Protein AF-A0A7S2GUA8-F1 (afdb_monomer_lite)

Secondary structure (DSSP, 8-state):
------PPP-----------S------------------------PPPHHHHHHHHHHHHHHHHHHTT-EEEEEEETT--EE-TT-GGGGGS-GGGEEEEEE--HHHHHHHHHHHHHHHHT--TT-

Sequence (126 aa):
QARDLQAPSGKGAGKGVKVGGKRVLFAKRKAEKEDANSTPLKIRKAQSLNKVQQQQAAACELTLRAREWRVLGARVQGGPMLPLGSPELGNVRPEQATVVLVYVDEEVRERKRLRIVESWGLDDTW

Radius of gyration: 38.64 Å; chains: 1; bounding box: 56×57×118 Å

Organism: NCBI:txid327968

Structure (mmCIF, N/CA/C/O backbone):
data_AF-A0A7S2GUA8-F1
#
_entry.id   AF-A0A7S2GUA8-F1
#
loop_
_atom_site.group_PDB
_atom_site.id
_atom_site.type_symbol
_atom_site.label_atom_id
_atom_site.label_alt_id
_atom_site.label_comp_id
_atom_site.label_asym_id
_atom_site.label_entity_id
_atom_site.label_seq_id
_atom_site.pdbx_PDB_ins_code
_atom_site.Cartn_x
_atom_site.Cartn_y
_atom_site.Cartn_z
_atom_site.occupancy
_atom_site.B_iso_or_equiv
_atom_site.auth_seq_id
_atom_site.auth_comp_id
_atom_site.auth_asym_id
_atom_site.auth_atom_id
_atom_site.pdbx_PDB_model_num
ATOM 1 N N . GLN A 1 1 ? 30.282 -19.955 -91.961 1.00 38.78 1 GLN A N 1
ATOM 2 C CA . GLN A 1 1 ? 30.304 -21.379 -92.362 1.00 38.78 1 GLN A CA 1
ATOM 3 C C . GLN A 1 1 ? 29.684 -22.200 -91.226 1.00 38.78 1 GLN A C 1
ATOM 5 O O . GLN A 1 1 ? 30.014 -21.877 -90.098 1.00 38.78 1 GLN A O 1
ATOM 10 N N . ALA A 1 2 ? 28.798 -23.166 -91.552 1.00 41.50 2 ALA A N 1
ATOM 11 C CA . ALA A 1 2 ? 28.191 -24.254 -90.730 1.00 41.50 2 ALA A CA 1
ATOM 12 C C . ALA A 1 2 ? 27.455 -23.859 -89.415 1.00 41.50 2 ALA A C 1
ATOM 14 O O . ALA A 1 2 ? 28.047 -23.234 -88.550 1.00 41.50 2 ALA A O 1
ATOM 15 N N . ARG A 1 3 ? 26.123 -23.991 -89.242 1.00 39.94 3 ARG A N 1
ATOM 16 C CA . ARG A 1 3 ? 25.232 -25.177 -89.064 1.00 39.94 3 ARG A CA 1
ATOM 17 C C . ARG A 1 3 ? 25.653 -26.167 -87.963 1.00 39.94 3 ARG A C 1
ATOM 19 O O . ARG A 1 3 ? 26.670 -26.818 -88.127 1.00 39.94 3 ARG A O 1
ATOM 26 N N . ASP A 1 4 ? 24.848 -26.237 -86.889 1.00 41.12 4 ASP A N 1
ATOM 27 C CA . ASP A 1 4 ? 24.107 -27.415 -86.354 1.0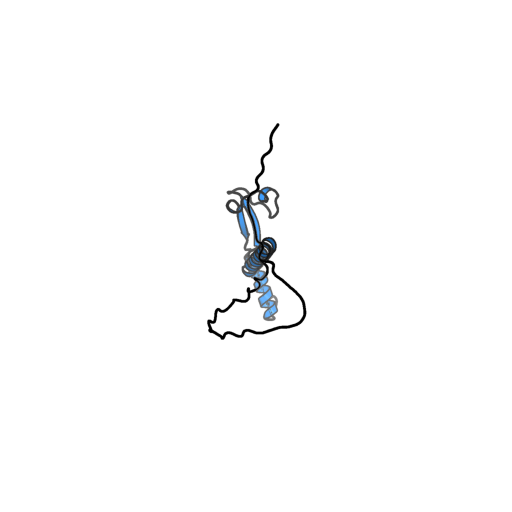0 41.12 4 ASP A CA 1
ATOM 28 C C . ASP A 1 4 ? 23.516 -27.046 -84.964 1.00 41.12 4 ASP A C 1
ATOM 30 O O . ASP A 1 4 ? 24.228 -26.570 -84.089 1.00 41.12 4 ASP A O 1
ATOM 34 N N . LEU A 1 5 ? 22.193 -26.892 -84.777 1.00 42.81 5 LEU A N 1
ATOM 35 C CA . LEU A 1 5 ? 21.172 -27.919 -84.477 1.00 42.81 5 LEU A CA 1
ATOM 36 C C . LEU A 1 5 ? 21.559 -28.855 -83.312 1.00 42.81 5 LEU A C 1
ATOM 38 O O . LEU A 1 5 ? 22.403 -29.717 -83.494 1.00 42.81 5 LEU A O 1
ATOM 42 N N . GLN A 1 6 ? 20.897 -28.758 -82.145 1.00 41.84 6 GLN A N 1
ATOM 43 C CA . GLN A 1 6 ? 19.775 -29.637 -81.749 1.00 41.84 6 GLN A CA 1
ATOM 44 C C . GLN A 1 6 ? 19.317 -29.388 -80.291 1.00 41.84 6 GLN A C 1
ATOM 46 O O . GLN A 1 6 ? 20.109 -29.115 -79.395 1.00 41.84 6 GLN A O 1
ATOM 51 N N . ALA A 1 7 ? 18.000 -29.455 -80.086 1.00 48.41 7 ALA A N 1
ATOM 52 C CA . ALA A 1 7 ? 17.265 -29.157 -78.856 1.00 48.41 7 ALA A CA 1
ATOM 53 C C . ALA A 1 7 ? 17.213 -30.332 -77.855 1.00 48.41 7 ALA A C 1
ATOM 55 O O . ALA A 1 7 ? 17.265 -31.485 -78.283 1.00 48.41 7 ALA A O 1
ATOM 56 N N . PRO A 1 8 ? 16.949 -30.085 -76.557 1.00 49.69 8 PRO A N 1
ATOM 57 C CA . PRO A 1 8 ? 16.424 -31.114 -75.669 1.00 49.69 8 PRO A CA 1
ATOM 58 C C . PRO A 1 8 ? 14.912 -31.332 -75.892 1.00 49.69 8 PRO A C 1
ATOM 60 O O . PRO A 1 8 ? 14.086 -30.431 -75.739 1.00 49.69 8 PRO A O 1
ATOM 63 N N . SER A 1 9 ? 14.561 -32.574 -76.238 1.00 43.72 9 SER A N 1
ATOM 64 C CA . SER A 1 9 ? 13.255 -33.221 -76.022 1.00 43.72 9 SER A CA 1
ATOM 65 C C . SER A 1 9 ? 12.808 -33.074 -74.558 1.00 43.72 9 SER A C 1
ATOM 67 O O . SER A 1 9 ? 13.646 -33.154 -73.672 1.00 43.72 9 SER A O 1
ATOM 69 N N . GLY A 1 10 ? 11.548 -32.942 -74.152 1.00 42.41 10 GLY A N 1
ATOM 70 C CA . GLY A 1 10 ? 10.259 -33.096 -74.807 1.00 42.41 10 GLY A CA 1
ATOM 71 C C . GLY A 1 10 ? 9.262 -33.615 -73.756 1.00 42.41 10 GLY A C 1
ATOM 72 O O . GLY A 1 10 ? 9.499 -34.680 -73.213 1.00 42.41 10 GLY A O 1
ATOM 73 N N . LYS A 1 11 ? 8.172 -32.857 -73.531 1.00 39.12 11 LYS A N 1
ATOM 74 C CA . LYS A 1 11 ? 6.797 -33.253 -73.112 1.00 39.12 11 LYS A CA 1
ATOM 75 C C . LYS A 1 11 ? 6.623 -34.120 -71.830 1.00 39.12 11 LYS A C 1
ATOM 77 O O . LYS A 1 11 ? 7.262 -35.134 -71.652 1.00 39.12 11 LYS A O 1
ATOM 82 N N . GLY A 1 12 ? 5.671 -33.860 -70.933 1.00 38.38 12 GLY A N 1
ATOM 83 C CA . GLY A 1 12 ? 4.461 -33.067 -71.081 1.00 38.38 12 GLY A CA 1
ATOM 84 C C . GLY A 1 12 ? 3.747 -32.800 -69.755 1.00 38.38 12 GLY A C 1
ATOM 85 O O . GLY A 1 12 ? 3.818 -33.556 -68.792 1.00 38.38 12 GLY A O 1
ATOM 86 N N . ALA A 1 13 ? 3.052 -31.668 -69.760 1.00 37.31 13 ALA A N 1
ATOM 87 C CA . ALA A 1 13 ? 2.175 -31.184 -68.717 1.00 37.31 13 ALA A CA 1
ATOM 88 C C . ALA A 1 13 ? 0.901 -32.039 -68.616 1.00 37.31 13 ALA A C 1
ATOM 90 O O . ALA A 1 13 ? 0.146 -32.162 -69.583 1.00 37.31 13 ALA A O 1
ATOM 91 N N . GLY A 1 14 ? 0.619 -32.562 -67.423 1.00 39.12 14 GLY A N 1
ATOM 92 C CA . GLY A 1 14 ? -0.699 -33.072 -67.053 1.00 39.12 14 GLY A CA 1
ATOM 93 C C . GLY A 1 14 ? -1.627 -31.913 -66.700 1.00 39.12 14 GLY A C 1
ATOM 94 O O . GLY A 1 14 ? -1.697 -31.491 -65.550 1.00 39.12 14 GLY A O 1
ATOM 95 N N . LYS A 1 15 ? -2.313 -31.375 -67.714 1.00 39.69 15 LYS A N 1
ATOM 96 C CA . LYS A 1 15 ? -3.401 -30.400 -67.579 1.00 39.69 15 LYS A CA 1
ATOM 97 C C . LYS A 1 15 ? -4.522 -30.966 -66.701 1.00 39.69 15 LYS A C 1
ATOM 99 O O . LYS A 1 15 ? -5.169 -31.940 -67.078 1.00 39.69 15 LYS A O 1
ATOM 104 N N . GLY A 1 16 ? -4.837 -30.269 -65.612 1.00 38.66 16 GLY A N 1
ATOM 105 C CA . GLY A 1 16 ? -6.188 -30.282 -65.062 1.00 38.66 16 GLY A CA 1
ATOM 106 C C . GLY A 1 16 ? -7.140 -29.677 -66.093 1.00 38.66 16 GLY A C 1
ATOM 107 O O . GLY A 1 16 ? -7.027 -28.500 -66.432 1.00 38.66 16 GLY A O 1
ATOM 108 N N . VAL A 1 17 ? -8.046 -30.494 -66.629 1.00 40.56 17 VAL A N 1
ATOM 109 C CA . VAL A 1 17 ? -9.102 -30.053 -67.545 1.00 40.56 17 VAL A CA 1
ATOM 110 C C . VAL A 1 17 ? -10.382 -29.876 -66.740 1.00 40.56 17 VAL A C 1
ATOM 112 O O . VAL A 1 17 ? -10.922 -30.831 -66.187 1.00 40.56 17 VAL A O 1
ATOM 115 N N . LYS A 1 18 ? -10.862 -28.634 -66.679 1.00 37.50 18 LYS A N 1
ATOM 116 C CA . LYS A 1 18 ? -12.173 -28.262 -66.147 1.00 37.50 18 LYS A CA 1
ATOM 117 C C . LYS A 1 18 ? -13.014 -27.807 -67.338 1.00 37.50 18 LYS A C 1
ATOM 119 O O . LYS A 1 18 ? -12.747 -26.752 -67.902 1.00 37.50 18 LYS A O 1
ATOM 124 N N . VAL A 1 19 ? -13.997 -28.609 -67.736 1.00 34.66 19 VAL A N 1
ATOM 125 C CA . VAL A 1 19 ? -15.036 -28.218 -68.701 1.00 34.66 19 VAL A CA 1
ATOM 126 C C . VAL A 1 19 ? -16.381 -28.647 -68.121 1.00 34.66 19 VAL A C 1
ATOM 128 O O . VAL A 1 19 ? -16.477 -29.680 -67.461 1.00 34.66 19 VAL A O 1
ATOM 131 N N . GLY A 1 20 ? -17.373 -27.771 -68.262 1.00 35.53 20 GLY A N 1
ATOM 132 C CA . GLY A 1 20 ? -18.639 -27.805 -67.543 1.00 35.53 20 GLY A CA 1
ATOM 133 C C . GLY A 1 20 ? -19.505 -29.053 -67.733 1.00 35.53 20 GLY A C 1
ATOM 134 O O . GLY A 1 20 ? -19.362 -29.813 -68.681 1.00 35.53 20 GLY A O 1
ATOM 135 N N . GLY A 1 21 ? -20.464 -29.187 -66.811 1.00 39.44 21 GLY A N 1
ATOM 136 C CA . GLY A 1 21 ? -21.713 -29.916 -67.026 1.00 39.44 21 GLY A CA 1
ATOM 137 C C . GLY A 1 21 ? -21.634 -31.444 -67.001 1.00 39.44 21 GLY A C 1
ATOM 138 O O . GLY A 1 21 ? -21.726 -32.067 -68.044 1.00 39.44 21 GLY A O 1
ATOM 139 N N . LYS A 1 22 ? -21.619 -32.021 -65.787 1.00 40.84 22 LYS A N 1
ATOM 140 C CA . LYS A 1 22 ? -21.929 -33.430 -65.440 1.00 40.84 22 LYS A CA 1
ATOM 141 C C . LYS A 1 22 ? -21.115 -34.535 -66.145 1.00 40.84 22 LYS A C 1
ATOM 143 O O . LYS A 1 22 ? -21.233 -34.752 -67.340 1.00 40.84 22 LYS A O 1
ATOM 148 N N . ARG A 1 23 ? -20.466 -35.370 -65.319 1.00 41.25 23 ARG A N 1
ATOM 149 C CA . ARG A 1 23 ? -20.548 -36.856 -65.209 1.00 41.25 23 ARG A CA 1
ATOM 150 C C . ARG A 1 23 ? -19.240 -37.356 -64.567 1.00 41.25 23 ARG A C 1
ATOM 152 O O . ARG A 1 23 ? -18.199 -36.769 -64.804 1.00 41.25 23 ARG A O 1
ATOM 159 N N . VAL A 1 24 ? -19.162 -38.410 -63.763 1.00 41.19 24 VAL A N 1
ATOM 160 C CA . VAL A 1 24 ? -20.104 -39.333 -63.114 1.00 41.19 24 VAL A CA 1
ATOM 161 C C . VAL A 1 24 ? -19.319 -39.932 -61.939 1.00 41.19 24 VAL A C 1
ATOM 163 O O . VAL A 1 24 ? -18.108 -40.123 -62.027 1.00 41.19 24 VAL A O 1
ATOM 166 N N . LEU A 1 25 ? -20.026 -40.192 -60.841 1.00 43.28 25 LEU A N 1
ATOM 167 C CA . LEU A 1 25 ? -19.554 -40.865 -59.634 1.00 43.28 25 LEU A CA 1
ATOM 168 C C . LEU A 1 25 ? -18.810 -42.177 -59.931 1.00 43.28 25 LEU A C 1
ATOM 170 O O . LEU A 1 25 ? -19.379 -43.077 -60.542 1.00 43.28 25 LEU A O 1
ATOM 174 N N . PHE A 1 26 ? -17.624 -42.340 -59.345 1.00 41.41 26 PHE A N 1
ATOM 175 C CA . PHE A 1 26 ? -17.177 -43.648 -58.872 1.00 41.41 26 PHE A CA 1
ATOM 176 C C . PHE A 1 26 ? -17.110 -43.609 -57.351 1.00 41.41 26 PHE A C 1
ATOM 178 O O . PHE A 1 26 ? -16.134 -43.177 -56.743 1.00 41.41 26 PHE A O 1
ATOM 185 N N . ALA A 1 27 ? -18.208 -44.051 -56.743 1.00 50.00 27 ALA A N 1
ATOM 186 C CA . ALA A 1 27 ? -18.232 -44.451 -55.354 1.00 50.00 27 ALA A CA 1
ATOM 187 C C . ALA A 1 27 ? -17.333 -45.685 -55.189 1.00 50.00 27 ALA A C 1
ATOM 189 O O . ALA A 1 27 ? -17.627 -46.751 -55.733 1.00 50.00 27 ALA A O 1
ATOM 190 N N . LYS A 1 28 ? -16.263 -45.562 -54.402 1.00 47.16 28 LYS A N 1
ATOM 191 C CA . LYS A 1 28 ? -15.636 -46.711 -53.749 1.00 47.16 28 LYS A CA 1
ATOM 192 C C . LYS A 1 28 ? -15.560 -46.426 -52.254 1.00 47.16 28 LYS A C 1
ATOM 194 O O . LYS A 1 28 ? -15.365 -45.296 -51.824 1.00 47.16 28 LYS A O 1
ATOM 199 N N . ARG A 1 29 ? -15.931 -47.463 -51.517 1.00 44.06 29 ARG A N 1
ATOM 200 C CA . ARG A 1 29 ? -16.625 -47.443 -50.232 1.00 44.06 29 ARG A CA 1
ATOM 201 C C . ARG A 1 29 ? -15.717 -47.085 -49.056 1.00 44.06 29 ARG A C 1
ATOM 203 O O . ARG A 1 29 ? -14.505 -47.248 -49.123 1.00 44.06 29 ARG A O 1
ATOM 210 N N . LYS A 1 30 ? -16.399 -46.651 -47.992 1.00 39.50 30 LYS A N 1
ATOM 211 C CA . LYS A 1 30 ? -15.940 -46.436 -46.619 1.00 39.50 30 LYS A CA 1
ATOM 212 C C . LYS A 1 30 ? -14.862 -47.430 -46.169 1.00 39.50 30 LYS A C 1
ATOM 214 O O . LYS A 1 30 ? -15.071 -48.637 -46.248 1.00 39.50 30 LYS A O 1
ATOM 219 N N . ALA A 1 31 ? -13.812 -46.892 -45.563 1.00 39.25 31 ALA A N 1
ATOM 220 C CA . ALA A 1 31 ? -13.231 -47.467 -44.362 1.00 39.25 31 ALA A CA 1
ATOM 221 C C . ALA A 1 31 ? -13.274 -46.360 -43.305 1.00 39.25 31 ALA A C 1
ATOM 223 O O . ALA A 1 31 ? -12.685 -45.295 -43.486 1.00 39.25 31 ALA A O 1
ATOM 224 N N . GLU A 1 32 ? -14.073 -46.590 -42.266 1.00 43.94 32 GLU A N 1
ATOM 225 C CA . GLU A 1 32 ? -14.004 -45.856 -41.011 1.00 43.94 32 GLU A CA 1
ATOM 226 C C . GLU A 1 32 ? -12.565 -45.887 -40.504 1.00 43.94 32 GLU A C 1
ATOM 228 O O . GLU A 1 32 ? -12.006 -46.957 -40.272 1.00 43.94 32 GLU A O 1
ATOM 233 N N . LYS A 1 33 ? -11.984 -44.709 -40.305 1.00 41.62 33 LYS A N 1
ATOM 234 C CA . LYS A 1 33 ? -11.152 -44.463 -39.138 1.00 41.62 33 LYS A CA 1
ATOM 235 C C . LYS A 1 33 ? -11.393 -43.031 -38.700 1.00 41.62 33 LYS A C 1
ATOM 237 O O . LYS A 1 33 ? -11.150 -42.063 -39.410 1.00 41.62 33 LYS A O 1
ATOM 242 N N . GLU A 1 34 ? -12.048 -42.994 -37.561 1.00 49.00 34 GLU A N 1
ATOM 243 C CA . GLU A 1 34 ? -12.299 -41.889 -36.672 1.00 49.00 34 GLU A CA 1
ATOM 244 C C . GLU A 1 34 ? -10.960 -41.248 -36.287 1.00 49.00 34 GLU A C 1
ATOM 246 O O . GLU A 1 34 ? -10.254 -41.752 -35.425 1.00 49.00 34 GLU A O 1
ATOM 251 N N . ASP A 1 35 ? -10.598 -40.151 -36.949 1.00 41.06 35 ASP A N 1
ATOM 252 C CA . ASP A 1 35 ? -9.596 -39.224 -36.435 1.00 41.06 35 ASP A CA 1
ATOM 253 C C . ASP A 1 35 ? -10.330 -37.929 -36.110 1.00 41.06 35 ASP A C 1
ATOM 255 O O . ASP A 1 35 ? -10.752 -37.170 -36.989 1.00 41.06 35 ASP A O 1
ATOM 259 N N . ALA A 1 36 ? -10.554 -37.740 -34.811 1.00 48.62 36 ALA A N 1
ATOM 260 C CA . ALA A 1 36 ? -11.116 -36.548 -34.209 1.00 48.62 36 ALA A CA 1
ATOM 261 C C . ALA A 1 36 ? -10.297 -35.325 -34.640 1.00 48.62 36 ALA A C 1
ATOM 263 O O . ALA A 1 36 ? -9.305 -34.959 -34.011 1.00 48.62 36 ALA A O 1
ATOM 264 N N . ASN A 1 37 ? -10.708 -34.691 -35.740 1.00 43.06 37 ASN A N 1
ATOM 265 C CA . ASN A 1 37 ? -10.113 -33.448 -36.189 1.00 43.06 37 ASN A CA 1
ATOM 266 C C . ASN A 1 37 ? -10.589 -32.348 -35.240 1.00 43.06 37 ASN A C 1
ATOM 268 O O . ASN A 1 37 ? -11.663 -31.765 -35.395 1.00 43.06 37 ASN A O 1
ATOM 272 N N . SER A 1 38 ? -9.786 -32.166 -34.196 1.00 54.09 38 SER A N 1
ATOM 273 C CA . SER A 1 38 ? -9.856 -31.116 -33.200 1.00 54.09 38 SER A CA 1
ATOM 274 C C . SER A 1 38 ? -10.217 -29.795 -33.866 1.00 54.09 38 SER A C 1
ATOM 276 O O . SER A 1 38 ? -9.396 -29.181 -34.550 1.00 54.09 38 SER A O 1
ATOM 278 N N . THR A 1 39 ? -11.445 -29.328 -33.649 1.00 54.12 39 THR A N 1
ATOM 279 C CA . THR A 1 39 ? -11.772 -27.919 -33.856 1.00 54.12 39 THR A CA 1
ATOM 280 C C . THR A 1 39 ? -10.687 -27.094 -33.169 1.00 54.12 39 THR A C 1
ATOM 282 O O . THR A 1 39 ? -10.472 -27.313 -31.972 1.00 54.12 39 THR A O 1
ATOM 285 N N . PRO A 1 40 ? -9.989 -26.175 -33.862 1.00 51.38 40 PRO A N 1
ATOM 286 C CA . PRO A 1 40 ? -9.030 -25.315 -33.198 1.00 51.38 40 PRO A CA 1
ATOM 287 C C . PRO A 1 40 ? -9.815 -24.496 -32.178 1.00 51.38 40 PRO A C 1
ATOM 289 O O . PRO A 1 40 ? -10.601 -23.612 -32.533 1.00 51.38 40 PRO A O 1
ATOM 292 N N . LEU A 1 41 ? -9.652 -24.847 -30.901 1.00 57.19 41 LEU A N 1
ATOM 293 C CA . LEU A 1 41 ? -10.118 -24.045 -29.786 1.00 57.19 41 LEU A CA 1
ATOM 294 C C . LEU A 1 41 ? -9.548 -22.656 -30.036 1.00 57.19 41 LEU A C 1
ATOM 296 O O . LEU A 1 41 ? -8.333 -22.472 -30.013 1.00 57.19 41 LEU A O 1
ATOM 300 N N . LYS A 1 42 ? -10.417 -21.695 -30.367 1.00 58.66 42 LYS A N 1
ATOM 301 C CA . LYS A 1 42 ? -10.040 -20.289 -30.500 1.00 58.66 42 LYS A CA 1
ATOM 302 C C . LYS A 1 42 ? -9.398 -19.889 -29.179 1.00 58.66 42 LYS A C 1
ATOM 304 O O . LYS A 1 42 ? -10.106 -19.630 -28.206 1.00 58.66 42 LYS A O 1
ATOM 309 N N . ILE A 1 43 ? -8.067 -19.893 -29.146 1.00 60.94 43 ILE A N 1
ATOM 310 C CA . ILE A 1 43 ? -7.268 -19.479 -28.001 1.00 60.94 43 ILE A CA 1
ATOM 311 C C . ILE A 1 43 ? -7.726 -18.058 -27.693 1.00 60.94 43 ILE A C 1
ATOM 313 O O . ILE A 1 43 ? -7.575 -17.143 -28.508 1.00 60.94 43 ILE A O 1
ATOM 317 N N . ARG A 1 44 ? -8.418 -17.894 -26.561 1.00 60.97 44 ARG A N 1
ATOM 318 C CA . ARG A 1 44 ? -8.913 -16.590 -26.127 1.00 60.97 44 ARG A CA 1
ATOM 319 C C . ARG A 1 44 ? -7.703 -15.670 -25.999 1.00 60.97 44 ARG A C 1
ATOM 321 O O . ARG A 1 44 ? -6.711 -16.043 -25.385 1.00 60.97 44 ARG A O 1
ATOM 328 N N . LYS A 1 45 ? -7.815 -14.503 -26.642 1.00 62.12 45 LYS A N 1
ATOM 329 C CA . LYS A 1 45 ? -6.818 -13.430 -26.740 1.00 62.12 45 LYS A CA 1
ATOM 330 C C . LYS A 1 45 ? -5.902 -13.399 -25.516 1.00 62.12 45 LYS A C 1
ATOM 332 O O . LYS A 1 45 ? -6.387 -13.152 -24.412 1.00 62.12 45 LYS A O 1
ATOM 337 N N . ALA A 1 46 ? -4.603 -13.602 -25.741 1.00 65.62 46 ALA A N 1
ATOM 338 C CA . ALA A 1 46 ? -3.577 -13.283 -24.760 1.00 65.62 46 ALA A CA 1
ATOM 339 C C . ALA A 1 46 ? -3.862 -11.870 -24.236 1.00 65.62 46 ALA A C 1
ATOM 341 O O . ALA A 1 46 ? -3.946 -10.916 -25.017 1.00 65.62 46 ALA A O 1
ATOM 342 N N . GLN A 1 47 ? -4.130 -11.745 -22.935 1.00 69.88 47 GLN A N 1
ATOM 343 C CA . GLN A 1 47 ? -4.263 -10.425 -22.340 1.00 69.88 47 GLN A CA 1
ATOM 344 C C . GLN A 1 47 ? -2.930 -9.708 -22.537 1.00 69.88 47 GLN A C 1
ATOM 346 O O . GLN A 1 47 ? -1.870 -10.306 -22.358 1.00 69.88 47 GLN A O 1
ATOM 351 N N . SER A 1 48 ? -2.976 -8.449 -22.974 1.00 82.38 48 SER A N 1
ATOM 352 C CA . SER A 1 48 ? -1.752 -7.670 -23.122 1.00 82.38 48 SER A CA 1
ATOM 353 C C . SER A 1 48 ? -1.035 -7.601 -21.775 1.00 82.38 48 SER A C 1
ATOM 355 O O . SER A 1 48 ? -1.687 -7.521 -20.732 1.00 82.38 48 SER A O 1
ATOM 357 N N . LEU A 1 49 ? 0.300 -7.605 -21.799 1.00 81.88 49 LEU A N 1
ATOM 358 C CA . LEU A 1 49 ? 1.140 -7.529 -20.599 1.00 81.88 49 LEU A CA 1
ATOM 359 C C . LEU A 1 49 ? 0.675 -6.408 -19.652 1.00 81.88 49 LEU A C 1
ATOM 361 O O . LEU A 1 49 ? 0.519 -6.629 -18.456 1.00 81.88 49 LEU A O 1
ATOM 365 N N . ASN A 1 50 ? 0.326 -5.247 -20.213 1.00 83.25 50 ASN A N 1
ATOM 366 C CA . ASN A 1 50 ? -0.200 -4.106 -19.462 1.00 83.25 50 ASN A CA 1
ATOM 367 C C . ASN A 1 50 ? -1.491 -4.427 -18.695 1.00 83.25 50 ASN A C 1
ATOM 369 O O . ASN A 1 50 ? -1.650 -3.986 -17.563 1.00 83.25 50 ASN A O 1
ATOM 373 N N . LYS A 1 51 ? -2.419 -5.198 -19.280 1.00 84.19 51 LYS A N 1
ATOM 374 C CA . LYS A 1 51 ? -3.665 -5.579 -18.594 1.00 84.19 51 LYS A CA 1
ATOM 375 C C . LYS A 1 51 ? -3.399 -6.534 -17.438 1.00 84.19 51 LYS A C 1
ATOM 377 O O . LYS A 1 51 ? -4.015 -6.389 -16.387 1.00 84.19 51 LYS A O 1
ATOM 382 N N . VAL A 1 52 ? -2.465 -7.466 -17.620 1.00 84.88 52 VAL A N 1
ATOM 383 C CA . VAL A 1 52 ? -2.044 -8.389 -16.557 1.00 84.88 52 VAL A CA 1
ATOM 384 C C . VAL A 1 52 ? -1.383 -7.614 -15.415 1.00 84.88 52 VAL A C 1
ATOM 386 O O . VAL A 1 52 ? -1.750 -7.796 -14.259 1.00 84.88 52 VAL A O 1
ATOM 389 N N . GLN A 1 53 ? -0.485 -6.679 -15.734 1.00 83.56 53 GLN A N 1
ATOM 390 C CA . GLN A 1 53 ? 0.164 -5.815 -14.744 1.00 83.56 53 GLN A CA 1
ATOM 391 C C . GLN A 1 53 ? -0.842 -4.947 -13.978 1.00 83.56 53 GLN A C 1
ATOM 393 O O . GLN A 1 53 ? -0.758 -4.849 -12.757 1.00 83.56 53 GLN A O 1
ATOM 398 N N . GLN A 1 54 ? -1.828 -4.362 -14.664 1.00 83.88 54 GLN A N 1
ATOM 399 C CA . GLN A 1 54 ? -2.886 -3.573 -14.024 1.00 83.88 54 GLN A CA 1
ATOM 400 C C . GLN A 1 54 ? -3.743 -4.415 -13.075 1.00 83.88 54 GLN A C 1
ATOM 402 O O . GLN A 1 54 ? -4.029 -3.984 -11.960 1.00 83.88 54 GLN A O 1
ATOM 407 N N . GLN A 1 55 ? -4.132 -5.624 -13.486 1.00 86.75 55 GLN A N 1
ATOM 408 C CA . GLN A 1 55 ? -4.889 -6.535 -12.625 1.00 86.75 55 GLN A CA 1
ATOM 409 C C . GLN A 1 55 ? -4.081 -6.962 -11.403 1.00 86.75 55 GLN A C 1
ATOM 411 O O . GLN A 1 55 ? -4.618 -7.006 -10.299 1.00 86.75 55 GLN A O 1
ATOM 416 N N . GLN A 1 56 ? -2.790 -7.237 -11.583 1.00 86.38 56 GLN A N 1
ATOM 417 C CA . GLN A 1 56 ? -1.906 -7.595 -10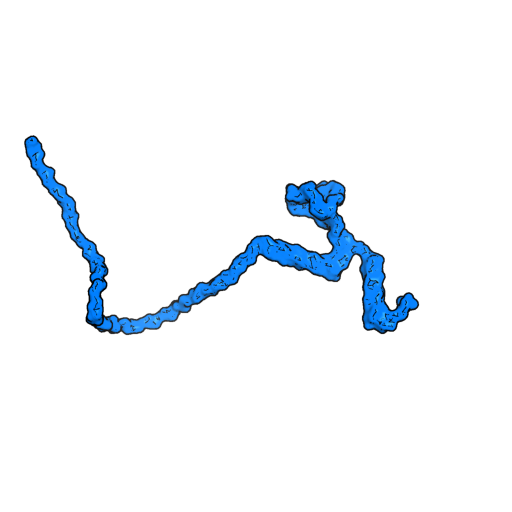.484 1.00 86.38 56 GLN A CA 1
ATOM 418 C C . GLN A 1 56 ? -1.719 -6.427 -9.510 1.00 86.38 56 GLN A C 1
ATOM 420 O O . GLN A 1 56 ? -1.816 -6.628 -8.304 1.00 86.38 56 GLN A O 1
ATOM 425 N N . ALA A 1 57 ? -1.531 -5.205 -10.013 1.00 83.25 57 ALA A N 1
ATOM 426 C CA . ALA A 1 57 ? -1.461 -4.007 -9.181 1.00 83.25 57 ALA A CA 1
ATOM 427 C C . ALA A 1 57 ? -2.754 -3.805 -8.374 1.00 83.25 57 ALA A C 1
ATOM 429 O O . ALA A 1 57 ? -2.691 -3.605 -7.162 1.00 83.25 57 ALA A O 1
ATOM 430 N N . ALA A 1 58 ? -3.917 -3.953 -9.014 1.00 82.38 58 ALA A N 1
ATOM 431 C CA . ALA A 1 58 ? -5.210 -3.867 -8.340 1.00 82.38 58 ALA A CA 1
ATOM 432 C C . ALA A 1 58 ? -5.381 -4.957 -7.266 1.00 82.38 58 ALA A C 1
ATOM 434 O O . ALA A 1 58 ? -5.844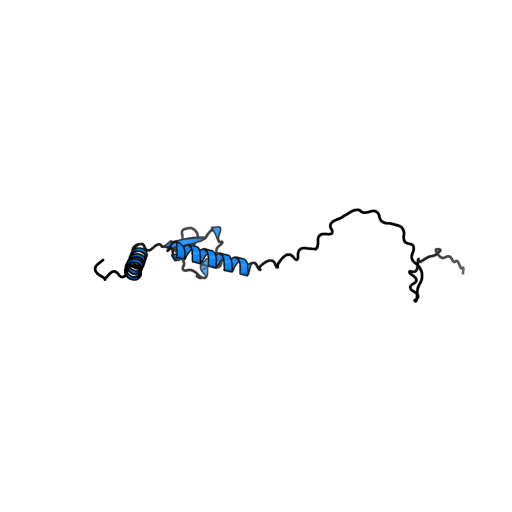 -4.678 -6.163 1.00 82.38 58 ALA A O 1
ATOM 435 N N . ALA A 1 59 ? -4.965 -6.195 -7.548 1.00 84.38 59 ALA A N 1
ATOM 436 C CA . ALA A 1 59 ? -5.011 -7.288 -6.577 1.00 84.38 59 ALA A CA 1
ATOM 437 C C . ALA A 1 59 ? -4.081 -7.039 -5.375 1.00 84.38 59 ALA A C 1
ATOM 439 O O . ALA A 1 59 ? -4.470 -7.277 -4.227 1.00 84.38 59 ALA A O 1
ATOM 440 N N . CYS A 1 60 ? -2.874 -6.520 -5.618 1.00 83.69 60 CYS A N 1
ATOM 441 C CA . CYS A 1 60 ? -1.946 -6.115 -4.564 1.00 83.69 60 CYS A CA 1
ATOM 442 C C . CYS A 1 60 ? -2.542 -4.996 -3.704 1.00 83.69 60 CYS A C 1
ATOM 444 O O . CYS A 1 60 ? -2.504 -5.083 -2.479 1.00 83.69 60 CYS A O 1
ATOM 446 N N . GLU A 1 61 ? -3.151 -3.985 -4.323 1.00 82.81 61 GLU A N 1
ATOM 447 C CA . GLU A 1 61 ? -3.801 -2.891 -3.602 1.00 82.81 61 GLU A CA 1
ATOM 448 C C . GLU A 1 61 ? -4.957 -3.391 -2.725 1.00 82.81 61 GLU A C 1
ATOM 450 O O . GLU A 1 61 ? -5.036 -3.043 -1.547 1.00 82.81 61 GLU A O 1
ATOM 455 N N . LEU A 1 62 ? -5.822 -4.258 -3.260 1.00 83.44 62 LEU A N 1
ATOM 456 C CA . LEU A 1 62 ? -6.905 -4.879 -2.494 1.00 83.44 62 LEU A CA 1
ATOM 457 C C . LEU A 1 62 ? -6.371 -5.697 -1.314 1.00 83.44 62 LEU A C 1
ATOM 459 O O . LEU A 1 62 ? -6.931 -5.632 -0.222 1.00 83.44 62 LEU A O 1
ATOM 463 N N . THR A 1 63 ? -5.270 -6.423 -1.509 1.00 84.94 63 THR A N 1
ATOM 464 C CA . THR A 1 63 ? -4.626 -7.214 -0.449 1.00 84.94 63 THR A CA 1
ATOM 465 C C . THR A 1 63 ? -4.077 -6.322 0.661 1.00 84.94 63 THR A C 1
ATOM 467 O O . THR A 1 63 ? -4.278 -6.609 1.842 1.00 84.94 63 THR A O 1
ATOM 470 N N . LEU A 1 64 ? -3.412 -5.224 0.294 1.00 84.50 64 LEU A N 1
ATOM 471 C CA . LEU A 1 64 ? -2.891 -4.247 1.248 1.00 84.50 64 LEU A CA 1
ATOM 472 C C . LEU A 1 64 ? -4.027 -3.592 2.037 1.00 84.50 64 LEU A C 1
ATOM 474 O O . LEU A 1 64 ? -3.972 -3.567 3.263 1.00 84.50 64 LEU A O 1
ATOM 478 N N . ARG A 1 65 ? -5.102 -3.171 1.357 1.00 80.38 65 ARG A N 1
ATOM 479 C CA . ARG A 1 65 ? -6.304 -2.615 1.997 1.00 80.38 65 ARG A CA 1
ATOM 480 C C . ARG A 1 65 ? -6.968 -3.613 2.946 1.00 80.38 65 ARG A C 1
ATOM 482 O O . ARG A 1 65 ? -7.310 -3.238 4.062 1.00 80.38 65 ARG A O 1
ATOM 489 N N . ALA A 1 66 ? -7.122 -4.872 2.533 1.00 81.12 66 ALA A N 1
ATOM 490 C CA . ALA A 1 66 ? -7.732 -5.920 3.353 1.00 81.12 66 ALA A CA 1
ATOM 491 C C . ALA A 1 66 ? -6.930 -6.213 4.628 1.00 81.12 66 ALA A C 1
ATOM 493 O O . ALA A 1 66 ? -7.507 -6.546 5.658 1.00 81.12 66 ALA A O 1
ATOM 494 N N . ARG A 1 67 ? -5.602 -6.082 4.559 1.00 83.12 67 ARG A N 1
ATOM 495 C CA . ARG A 1 67 ? -4.700 -6.265 5.702 1.00 83.12 67 ARG A CA 1
ATOM 496 C C . ARG A 1 67 ? -4.358 -4.958 6.423 1.00 83.12 67 ARG A C 1
ATOM 498 O O . ARG A 1 67 ? -3.519 -4.978 7.313 1.00 83.12 67 ARG A O 1
ATOM 505 N N . GLU A 1 68 ? -4.980 -3.848 6.029 1.00 86.38 68 GLU A N 1
ATOM 506 C CA . GLU A 1 68 ? -4.803 -2.519 6.627 1.00 86.38 68 GLU A CA 1
ATOM 507 C C . GLU A 1 68 ? -3.369 -1.963 6.536 1.00 86.38 68 GLU A C 1
ATOM 509 O O . GLU A 1 68 ? -2.992 -1.057 7.279 1.00 86.38 68 GLU A O 1
ATOM 514 N N . TRP A 1 69 ? -2.578 -2.459 5.582 1.00 86.56 69 TRP A N 1
ATOM 515 C CA . TRP A 1 69 ? -1.250 -1.932 5.272 1.00 86.56 69 TRP A CA 1
ATOM 516 C C . TRP A 1 69 ? -1.347 -0.829 4.223 1.00 86.56 69 TRP A C 1
ATOM 518 O O . TRP A 1 69 ? -2.106 -0.925 3.256 1.00 86.56 69 TRP A O 1
ATOM 528 N N . ARG A 1 70 ? -0.523 0.206 4.376 1.00 83.75 70 ARG A N 1
ATOM 529 C CA . ARG A 1 70 ? -0.356 1.278 3.388 1.00 83.75 70 ARG A CA 1
ATOM 530 C C . ARG A 1 70 ? 1.058 1.275 2.839 1.00 83.75 70 ARG A C 1
ATOM 532 O O . ARG A 1 70 ? 2.003 0.996 3.571 1.00 83.75 70 ARG A O 1
ATOM 539 N N . VAL A 1 71 ? 1.204 1.616 1.561 1.00 87.44 71 VAL A N 1
ATOM 540 C CA . VAL A 1 71 ? 2.526 1.824 0.963 1.00 87.44 71 VAL A CA 1
ATOM 541 C C . VAL A 1 71 ? 2.998 3.229 1.304 1.00 87.44 71 VAL A C 1
ATOM 543 O O . VAL A 1 71 ? 2.314 4.197 0.982 1.00 87.44 71 VAL A O 1
ATOM 546 N N . LEU A 1 72 ? 4.156 3.335 1.950 1.00 87.44 72 LEU A N 1
ATOM 547 C CA . LEU A 1 72 ? 4.765 4.621 2.288 1.00 87.44 72 LEU A CA 1
ATOM 548 C C . LEU A 1 72 ? 5.742 5.085 1.200 1.00 87.44 72 LEU A C 1
ATOM 550 O O . LEU A 1 72 ? 5.833 6.272 0.902 1.00 87.44 72 LEU A O 1
ATOM 554 N N . GLY A 1 73 ? 6.461 4.145 0.588 1.00 90.25 73 GLY A N 1
ATOM 555 C CA . GLY A 1 73 ? 7.474 4.446 -0.415 1.00 90.25 73 GLY A CA 1
ATOM 556 C C . GLY A 1 73 ? 8.299 3.225 -0.791 1.00 90.25 73 GLY A C 1
ATOM 557 O O . GLY A 1 73 ? 7.937 2.088 -0.479 1.00 90.25 73 GLY A O 1
ATOM 558 N N . ALA A 1 74 ? 9.430 3.469 -1.441 1.00 91.06 74 ALA A N 1
ATOM 559 C CA . ALA A 1 74 ? 10.413 2.444 -1.763 1.00 91.06 74 ALA A CA 1
ATOM 560 C C . ALA A 1 74 ? 11.813 2.895 -1.342 1.00 91.06 74 ALA A C 1
ATOM 562 O O . ALA A 1 74 ? 12.133 4.080 -1.349 1.00 91.06 74 ALA A O 1
ATOM 563 N N . ARG A 1 75 ? 12.657 1.945 -0.952 1.00 92.19 75 ARG A N 1
ATOM 564 C CA . ARG A 1 75 ? 14.049 2.177 -0.567 1.00 92.19 75 ARG A CA 1
ATOM 565 C C . ARG A 1 75 ? 14.968 1.442 -1.527 1.00 92.19 75 ARG A C 1
ATOM 567 O O . ARG A 1 75 ? 14.746 0.266 -1.795 1.00 92.19 75 ARG A O 1
ATOM 574 N N . VAL A 1 76 ? 16.019 2.108 -1.989 1.00 91.19 76 VAL A N 1
ATOM 575 C CA . VAL A 1 76 ? 17.027 1.515 -2.878 1.00 91.19 76 VAL A CA 1
ATOM 576 C C . VAL A 1 76 ? 18.270 1.174 -2.064 1.00 91.19 76 VAL A C 1
ATOM 578 O O . VAL A 1 76 ? 18.821 2.061 -1.422 1.00 91.19 76 VAL A O 1
ATOM 581 N N . GLN A 1 77 ? 18.689 -0.096 -2.058 1.00 84.31 77 GLN A N 1
ATOM 582 C CA . GLN A 1 77 ? 19.958 -0.576 -1.468 1.00 84.31 77 GLN A CA 1
ATOM 583 C C . GLN A 1 77 ? 20.356 0.054 -0.111 1.00 84.31 77 GLN A C 1
ATOM 585 O O . GLN A 1 77 ? 21.483 0.501 0.079 1.00 84.31 77 GLN A O 1
ATOM 590 N N . GLY A 1 78 ? 19.430 0.118 0.852 1.00 78.06 78 GLY A N 1
ATOM 591 C CA . GLY A 1 78 ? 19.720 0.665 2.189 1.00 78.06 78 GLY A CA 1
ATOM 592 C C . GLY A 1 78 ? 19.812 2.197 2.275 1.00 78.06 78 GLY A C 1
ATOM 593 O O . GLY A 1 78 ? 20.070 2.718 3.356 1.00 78.06 78 GLY A O 1
ATOM 594 N N . GLY A 1 79 ? 19.555 2.912 1.179 1.00 85.31 79 GLY A N 1
ATOM 595 C CA . GLY A 1 79 ? 19.487 4.371 1.127 1.00 85.31 79 GLY A CA 1
ATOM 596 C C . GLY A 1 79 ? 18.251 4.970 1.818 1.00 85.31 79 GLY A C 1
ATOM 597 O O . GLY A 1 79 ? 17.514 4.274 2.527 1.00 85.31 79 GLY A O 1
ATOM 598 N N . PRO A 1 80 ? 17.994 6.275 1.631 1.00 88.19 80 PRO A N 1
ATOM 599 C CA . PRO A 1 80 ? 16.790 6.906 2.155 1.00 88.19 80 PRO A CA 1
ATOM 600 C C . PRO A 1 80 ? 15.529 6.307 1.518 1.00 88.19 80 PRO A C 1
ATOM 602 O O . PRO A 1 80 ? 15.554 5.718 0.436 1.00 88.19 80 PRO A O 1
ATOM 605 N N . MET A 1 81 ? 14.405 6.440 2.220 1.00 90.69 81 MET A N 1
ATOM 606 C CA . MET A 1 81 ? 13.106 6.112 1.645 1.00 90.69 81 MET A CA 1
ATOM 607 C C . MET A 1 81 ? 12.719 7.190 0.637 1.00 90.69 81 MET A C 1
ATOM 609 O O . MET A 1 81 ? 12.756 8.377 0.953 1.00 90.69 81 MET A O 1
ATOM 613 N N . LEU A 1 82 ? 12.308 6.754 -0.545 1.00 90.38 82 LEU A N 1
ATOM 614 C CA . LEU A 1 82 ? 11.852 7.606 -1.627 1.00 90.38 82 LEU A CA 1
ATOM 615 C C . LEU A 1 82 ? 10.329 7.497 -1.771 1.00 90.38 82 LEU A C 1
ATOM 617 O O . LEU A 1 82 ? 9.773 6.400 -1.614 1.00 90.38 82 LEU A O 1
ATOM 621 N N . PRO A 1 83 ? 9.638 8.611 -2.067 1.00 88.88 83 PRO A N 1
ATOM 622 C CA . PRO A 1 83 ? 8.210 8.586 -2.339 1.00 88.88 83 PRO A CA 1
ATOM 623 C C . PRO A 1 83 ? 7.917 7.798 -3.619 1.00 88.88 83 PRO A C 1
ATOM 625 O O . PRO A 1 83 ? 8.716 7.770 -4.558 1.00 88.88 83 PRO A O 1
ATOM 628 N N . LEU A 1 84 ? 6.743 7.167 -3.675 1.00 85.56 84 LEU A N 1
ATOM 629 C CA . LEU A 1 84 ? 6.294 6.494 -4.893 1.00 85.56 84 LEU A CA 1
ATOM 630 C C . LEU A 1 84 ? 6.189 7.506 -6.040 1.00 85.56 84 LEU A C 1
ATOM 632 O O . LEU A 1 84 ? 5.588 8.566 -5.886 1.00 85.56 84 LEU A O 1
ATOM 636 N N . GLY A 1 85 ? 6.767 7.166 -7.191 1.00 83.06 85 GLY A N 1
ATOM 637 C CA . GLY A 1 85 ? 6.802 8.049 -8.357 1.00 83.06 85 GLY A CA 1
ATOM 638 C C . GLY A 1 85 ? 7.985 9.018 -8.388 1.00 83.06 85 GLY A C 1
ATOM 639 O O . GLY A 1 85 ? 8.044 9.838 -9.303 1.00 83.06 85 GLY A O 1
ATOM 640 N N . SER A 1 86 ? 8.939 8.926 -7.450 1.00 85.81 86 SER A N 1
ATOM 641 C CA . SER A 1 86 ? 10.188 9.679 -7.586 1.00 85.81 86 SER A CA 1
ATOM 642 C C . SER A 1 86 ? 10.935 9.249 -8.862 1.00 85.81 86 SER A C 1
ATOM 644 O O . SER A 1 86 ? 10.944 8.060 -9.207 1.00 85.81 86 SER A O 1
ATOM 646 N N . PRO A 1 87 ? 11.565 10.189 -9.590 1.00 85.44 87 PRO A N 1
ATOM 647 C CA . PRO A 1 87 ? 12.291 9.872 -10.820 1.00 85.44 87 PRO A CA 1
ATOM 648 C C . PRO A 1 87 ? 13.471 8.927 -10.564 1.00 85.44 87 PRO A C 1
ATOM 650 O O . PRO A 1 87 ? 13.842 8.152 -11.443 1.00 85.44 87 PRO A O 1
ATOM 653 N N . GLU A 1 88 ? 14.024 8.938 -9.349 1.00 84.50 88 GLU A N 1
ATOM 654 C CA . GLU A 1 88 ? 15.121 8.054 -8.952 1.00 84.50 88 GLU A CA 1
ATOM 655 C C . GLU A 1 88 ? 14.695 6.582 -8.964 1.00 84.50 88 GLU A C 1
ATOM 657 O O . GLU A 1 88 ? 15.514 5.722 -9.270 1.00 84.50 88 GLU A O 1
ATOM 662 N N . LEU A 1 89 ? 13.418 6.280 -8.701 1.00 85.06 89 LEU A N 1
ATOM 663 C CA . LEU A 1 89 ? 12.886 4.917 -8.769 1.00 85.06 89 LEU A CA 1
ATOM 664 C C . LEU A 1 89 ? 12.679 4.427 -10.208 1.00 85.06 89 LEU A C 1
ATOM 666 O O . LEU A 1 89 ? 12.624 3.220 -10.429 1.00 85.06 89 LEU A O 1
ATOM 670 N N . GLY A 1 90 ? 12.586 5.329 -11.190 1.00 84.06 90 GLY A N 1
ATOM 671 C CA . GLY A 1 90 ? 12.257 4.981 -12.577 1.00 84.06 90 GLY A CA 1
ATOM 672 C C . GLY A 1 90 ? 13.295 4.092 -13.269 1.00 84.06 90 GLY A C 1
ATOM 673 O O . GLY A 1 90 ? 12.935 3.292 -14.129 1.00 84.06 90 GLY A O 1
ATOM 674 N N . ASN A 1 91 ? 14.565 4.193 -12.866 1.00 84.25 91 ASN A N 1
ATOM 675 C CA . ASN A 1 91 ? 15.675 3.418 -13.436 1.00 84.25 91 ASN A CA 1
ATOM 676 C C . ASN A 1 91 ? 16.190 2.310 -12.503 1.00 84.25 91 ASN A C 1
ATOM 678 O O . ASN A 1 91 ? 17.167 1.630 -12.826 1.00 84.25 91 ASN A O 1
ATOM 682 N N . VAL A 1 92 ? 15.567 2.130 -11.337 1.00 86.25 92 VAL A N 1
ATOM 683 C CA . VAL A 1 92 ? 16.008 1.144 -10.349 1.00 86.25 92 VAL A CA 1
ATOM 684 C C . VAL A 1 92 ? 15.441 -0.219 -10.709 1.00 86.25 92 VAL A C 1
ATOM 686 O O . VAL A 1 92 ? 14.253 -0.374 -10.988 1.00 86.25 92 VAL A O 1
ATOM 689 N N . ARG A 1 93 ? 16.305 -1.235 -10.683 1.00 86.69 93 ARG A N 1
ATOM 690 C CA . ARG A 1 93 ? 15.863 -2.613 -10.883 1.00 86.69 93 ARG A CA 1
ATOM 691 C C . ARG A 1 93 ? 14.994 -3.058 -9.698 1.00 86.69 93 ARG A C 1
ATOM 693 O O . ARG A 1 93 ? 15.386 -2.794 -8.560 1.00 86.69 93 ARG A O 1
ATOM 700 N N . PRO A 1 94 ? 13.866 -3.756 -9.919 1.00 84.19 94 PRO A N 1
ATOM 701 C CA . PRO A 1 94 ? 12.958 -4.161 -8.843 1.00 84.19 94 PRO A CA 1
ATOM 702 C C . PRO A 1 94 ? 13.643 -4.943 -7.719 1.00 84.19 94 PRO A C 1
ATOM 704 O O . PRO A 1 94 ? 13.296 -4.780 -6.557 1.00 84.19 94 PRO A O 1
ATOM 707 N N . GLU A 1 95 ? 14.662 -5.742 -8.042 1.00 87.31 95 GLU A N 1
ATOM 708 C CA . GLU A 1 95 ? 15.400 -6.563 -7.074 1.00 87.31 95 GLU A CA 1
ATOM 709 C C . GLU A 1 95 ? 16.254 -5.724 -6.110 1.00 87.31 95 GLU A C 1
ATOM 711 O O . GLU A 1 95 ? 16.691 -6.209 -5.069 1.00 87.31 95 GLU A O 1
ATOM 716 N N . GLN A 1 96 ? 16.508 -4.461 -6.456 1.00 87.38 96 GLN A N 1
ATOM 717 C CA . GLN A 1 96 ? 17.295 -3.513 -5.668 1.00 87.38 96 GLN A CA 1
ATOM 718 C C . GLN A 1 96 ? 16.414 -2.559 -4.850 1.00 87.38 96 GLN A C 1
ATOM 720 O O . GLN A 1 96 ? 16.942 -1.771 -4.057 1.00 87.38 96 GLN A O 1
ATOM 725 N N . ALA A 1 97 ? 15.093 -2.625 -5.045 1.00 87.75 97 ALA A N 1
ATOM 726 C CA . ALA A 1 97 ? 14.110 -1.796 -4.373 1.00 87.75 97 ALA A CA 1
ATOM 727 C C . ALA A 1 97 ? 13.321 -2.613 -3.343 1.00 87.75 97 ALA A C 1
ATOM 729 O O . ALA A 1 97 ? 12.724 -3.643 -3.643 1.00 87.75 97 ALA A O 1
ATOM 730 N N . THR A 1 98 ? 13.265 -2.118 -2.112 1.00 90.56 98 THR A N 1
ATOM 731 C CA . THR A 1 98 ? 12.390 -2.652 -1.066 1.00 90.56 98 THR A CA 1
ATOM 732 C C . THR A 1 98 ? 11.200 -1.722 -0.890 1.00 90.56 98 THR A C 1
ATOM 734 O O . THR A 1 98 ? 11.372 -0.532 -0.627 1.00 90.56 98 THR A O 1
ATOM 737 N N . VAL A 1 99 ? 9.985 -2.255 -1.009 1.00 89.06 99 VAL A N 1
ATOM 738 C CA . VAL A 1 99 ? 8.759 -1.502 -0.723 1.00 89.06 99 VAL A CA 1
ATOM 739 C C . VAL A 1 99 ? 8.593 -1.368 0.788 1.00 89.06 99 VAL A C 1
ATOM 741 O O . VAL A 1 99 ? 8.676 -2.354 1.518 1.00 89.06 99 VAL A O 1
ATOM 744 N N . VAL A 1 100 ? 8.345 -0.147 1.255 1.00 89.00 100 VAL A N 1
ATOM 745 C CA . VAL A 1 100 ? 8.101 0.148 2.668 1.00 89.00 100 VAL A CA 1
ATOM 746 C C . VAL A 1 100 ? 6.598 0.210 2.903 1.00 89.00 100 VAL A C 1
ATOM 748 O O . VAL A 1 100 ? 5.895 1.025 2.300 1.00 89.00 100 VAL A O 1
ATOM 751 N N . LEU A 1 101 ? 6.116 -0.655 3.793 1.00 90.44 101 LEU A N 1
ATOM 752 C CA . LEU A 1 101 ? 4.721 -0.711 4.213 1.00 90.44 101 LEU A CA 1
ATOM 753 C C . LEU A 1 101 ? 4.591 -0.227 5.657 1.00 90.44 101 LEU A C 1
ATOM 755 O O . LEU A 1 101 ? 5.455 -0.504 6.487 1.00 90.44 101 LEU A O 1
ATOM 759 N N . VAL A 1 102 ? 3.495 0.464 5.958 1.00 87.25 102 VAL A N 1
ATOM 760 C CA . VAL A 1 102 ? 3.167 0.929 7.309 1.00 87.25 102 VAL A CA 1
ATOM 761 C C . VAL A 1 102 ? 1.791 0.417 7.707 1.00 87.25 102 VAL A C 1
ATOM 763 O O . VAL A 1 102 ? 0.849 0.454 6.913 1.00 87.25 102 VAL A O 1
ATOM 766 N N . TYR A 1 103 ? 1.693 -0.028 8.955 1.00 85.94 103 TYR A N 1
ATOM 767 C CA . TYR A 1 103 ? 0.451 -0.347 9.643 1.00 85.94 103 TYR A CA 1
ATOM 768 C C . TYR A 1 103 ? 0.328 0.597 10.843 1.00 85.94 103 TYR A C 1
ATOM 770 O O . TYR A 1 103 ? 1.218 0.639 11.693 1.00 85.94 103 TYR A O 1
ATOM 778 N N . VAL A 1 104 ? -0.743 1.391 10.883 1.00 82.31 104 VAL A N 1
ATOM 779 C CA . VAL A 1 104 ? -1.001 2.355 11.963 1.00 82.31 104 VAL A CA 1
ATOM 780 C C . VAL A 1 104 ? -2.063 1.760 12.878 1.00 82.31 104 VAL A C 1
ATOM 782 O O . VAL A 1 104 ? -3.255 1.845 12.586 1.00 82.31 104 VAL A O 1
ATOM 785 N N . ASP A 1 105 ? -1.618 1.124 13.962 1.00 82.62 105 ASP A N 1
ATOM 786 C CA . ASP A 1 105 ? -2.489 0.340 14.846 1.00 82.62 105 ASP A CA 1
ATOM 787 C C . ASP A 1 105 ? -3.619 1.172 15.462 1.00 82.62 105 ASP A C 1
ATOM 789 O O . ASP A 1 105 ? -4.762 0.726 15.484 1.00 82.62 105 ASP A O 1
ATOM 793 N N . GLU A 1 106 ? -3.335 2.400 15.902 1.00 81.88 106 GLU A N 1
ATOM 794 C CA . GLU A 1 106 ? -4.354 3.268 16.506 1.00 81.88 106 GLU A CA 1
ATOM 795 C C . GLU A 1 106 ? -5.461 3.645 15.523 1.00 81.88 106 GLU A C 1
ATOM 797 O O . GLU A 1 106 ? -6.639 3.516 15.842 1.00 81.88 106 GLU A O 1
ATOM 802 N N . GLU A 1 107 ? -5.106 4.038 14.299 1.00 81.88 107 GLU A N 1
ATOM 803 C CA . GLU A 1 107 ? -6.093 4.403 13.280 1.00 81.88 107 GLU A CA 1
ATOM 804 C C . GLU A 1 107 ? -6.959 3.198 12.885 1.00 81.88 107 GLU A C 1
ATOM 806 O O . GLU A 1 107 ? -8.164 3.317 12.650 1.00 81.88 107 GLU A O 1
ATOM 811 N N . VAL A 1 108 ? -6.345 2.016 12.820 1.00 84.06 108 VAL A N 1
ATOM 812 C CA . VAL A 1 108 ? -7.047 0.758 12.570 1.00 84.06 108 VAL A CA 1
ATOM 813 C C . VAL A 1 108 ? -7.998 0.425 13.714 1.00 84.06 108 VAL A C 1
ATOM 815 O O . VAL A 1 108 ? -9.156 0.075 13.466 1.00 84.06 108 VAL A O 1
ATOM 818 N N . ARG A 1 109 ? -7.526 0.539 14.958 1.00 84.00 109 ARG A N 1
ATOM 819 C CA . ARG A 1 109 ? -8.313 0.256 16.157 1.00 84.00 109 ARG A CA 1
ATOM 820 C C . ARG A 1 109 ? -9.499 1.210 16.260 1.00 84.00 109 ARG A C 1
ATOM 822 O O . ARG A 1 109 ? -10.613 0.731 16.445 1.00 84.00 109 ARG A O 1
ATOM 829 N N . GLU A 1 110 ? -9.297 2.507 16.036 1.00 86.38 110 GLU A N 1
ATOM 830 C CA . GLU A 1 110 ? -10.379 3.495 16.091 1.00 86.38 110 GLU A CA 1
ATOM 831 C C . GLU A 1 110 ? -11.418 3.254 14.994 1.00 86.38 110 GLU A C 1
ATOM 833 O O . G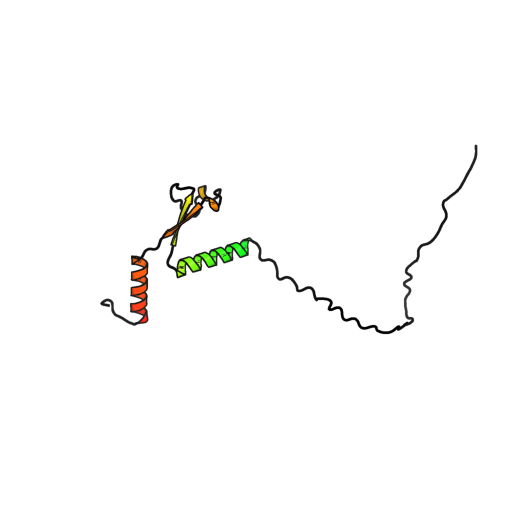LU A 1 110 ? -12.615 3.203 15.262 1.00 86.38 110 GLU A O 1
ATOM 838 N N . ARG A 1 111 ? -10.988 2.986 13.755 1.00 84.62 111 ARG A N 1
ATOM 839 C CA . ARG A 1 111 ? -11.922 2.682 12.660 1.00 84.62 111 ARG A CA 1
ATOM 840 C C . ARG A 1 111 ? -12.742 1.419 12.931 1.00 84.62 111 ARG A C 1
ATOM 842 O O . ARG A 1 111 ? -13.920 1.360 12.577 1.00 84.62 111 ARG A O 1
ATOM 849 N N . LYS A 1 112 ? -12.128 0.398 13.536 1.00 86.69 112 LYS A N 1
ATOM 850 C CA . LYS A 1 112 ? -12.830 -0.823 13.956 1.00 86.69 112 LYS A CA 1
ATOM 851 C C . LYS A 1 112 ? -13.806 -0.539 15.090 1.00 86.69 112 LYS A C 1
ATOM 853 O O . LYS A 1 112 ? -14.928 -1.030 15.017 1.00 86.69 112 LYS A O 1
ATOM 858 N N . ARG A 1 113 ? -13.409 0.266 16.079 1.00 86.38 113 ARG A N 1
ATOM 859 C CA . ARG A 1 113 ? -14.280 0.695 17.179 1.00 86.38 113 ARG A CA 1
ATOM 860 C C . ARG A 1 113 ? -15.519 1.399 16.635 1.00 86.38 113 ARG A C 1
ATOM 862 O O . ARG A 1 113 ? -16.622 0.929 16.879 1.00 86.38 113 ARG A O 1
ATOM 869 N N . LEU A 1 114 ? -15.334 2.418 15.794 1.00 87.25 114 LEU A N 1
ATOM 870 C CA . LEU A 1 114 ? -16.428 3.152 15.152 1.00 87.25 114 LEU A CA 1
ATOM 871 C C . LEU A 1 114 ? -17.359 2.234 14.354 1.00 87.25 114 LEU A C 1
ATOM 873 O O . LEU A 1 114 ? -18.574 2.341 14.469 1.00 87.25 114 LEU A O 1
ATOM 877 N N . ARG A 1 115 ? -16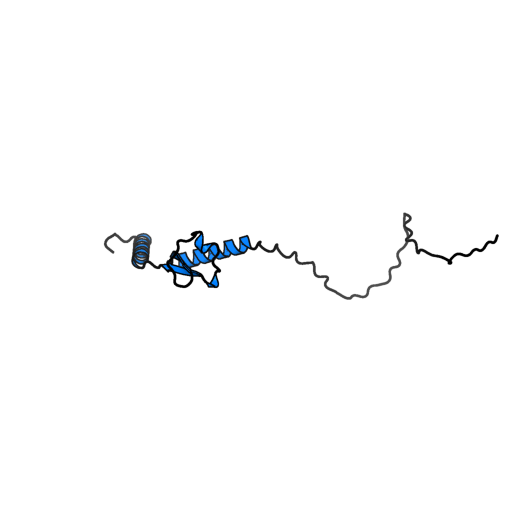.806 1.280 13.593 1.00 87.69 115 ARG A N 1
ATOM 878 C CA . ARG A 1 115 ? -17.621 0.309 12.851 1.00 87.69 115 ARG A CA 1
ATOM 879 C C . ARG A 1 115 ? -18.447 -0.582 13.779 1.00 87.69 115 ARG A C 1
ATOM 881 O O . ARG A 1 115 ? -19.582 -0.895 13.441 1.00 87.69 115 ARG A O 1
ATOM 888 N N . ILE A 1 116 ? -17.887 -1.024 14.906 1.00 87.81 116 ILE A N 1
ATOM 889 C CA . ILE A 1 116 ? -18.621 -1.831 15.891 1.00 87.81 116 ILE A CA 1
ATOM 890 C C . ILE A 1 116 ? -19.756 -1.000 16.481 1.00 87.81 116 ILE A C 1
ATOM 892 O O . ILE A 1 116 ? -20.896 -1.450 16.420 1.00 87.81 116 ILE A O 1
ATOM 896 N N . VAL A 1 117 ? -19.451 0.215 16.948 1.00 90.00 117 VAL A N 1
ATOM 897 C CA . VAL A 1 117 ? -20.427 1.162 17.505 1.00 90.00 117 VAL A CA 1
ATOM 898 C C . VAL A 1 117 ? -21.585 1.381 16.531 1.00 90.00 117 VAL A C 1
ATOM 900 O O . VAL A 1 117 ? -22.735 1.149 16.890 1.00 90.00 117 VAL A O 1
ATOM 903 N N . GLU A 1 118 ? -21.285 1.698 15.270 1.00 89.00 118 GLU A N 1
ATOM 904 C CA . GLU A 1 118 ? -22.291 1.888 14.221 1.00 89.00 118 GLU A CA 1
ATOM 905 C C . GLU A 1 118 ? -23.095 0.606 13.947 1.00 89.00 118 GLU A C 1
ATOM 907 O O . GLU A 1 118 ? -24.322 0.635 13.889 1.00 89.00 118 GLU A O 1
ATOM 912 N N . SER A 1 119 ? -22.422 -0.540 13.805 1.00 90.12 119 SER A N 1
ATOM 913 C CA . SER A 1 119 ? -23.085 -1.802 13.450 1.00 90.12 119 SER A CA 1
ATOM 914 C C . SER A 1 119 ? -23.959 -2.374 14.567 1.00 90.12 119 SER A C 1
ATOM 916 O O . SER A 1 119 ? -24.898 -3.115 14.284 1.00 90.12 119 SER A O 1
ATOM 918 N N . TRP A 1 120 ? -23.627 -2.077 15.824 1.00 90.44 120 TRP A N 1
ATOM 919 C CA . TRP A 1 120 ? -24.325 -2.585 17.006 1.00 90.44 120 TRP A CA 1
ATOM 920 C C . TRP A 1 120 ? -25.252 -1.530 17.624 1.00 90.44 120 TRP A C 1
ATOM 922 O O . TRP A 1 120 ? -25.987 -1.851 18.554 1.00 90.44 120 TRP A O 1
ATOM 932 N N . GLY A 1 121 ? -25.252 -0.300 17.096 1.00 87.12 121 GLY A N 1
ATOM 933 C CA . GLY A 1 121 ? -26.053 0.810 17.609 1.00 87.12 121 GLY A CA 1
ATOM 934 C C . GLY A 1 121 ? -25.653 1.228 19.024 1.00 87.12 121 GLY A C 1
ATOM 935 O O . GLY A 1 121 ? -26.523 1.576 19.820 1.00 87.12 121 GLY A O 1
ATOM 936 N N . LEU A 1 122 ? -24.362 1.131 19.350 1.00 82.06 122 LEU A N 1
ATOM 937 C CA . LEU A 1 122 ? -23.828 1.551 20.646 1.00 82.06 122 LEU A CA 1
ATOM 938 C C . LEU A 1 122 ? -23.694 3.078 20.685 1.00 82.06 122 LEU A C 1
ATOM 940 O O . LEU A 1 122 ? -23.626 3.738 19.649 1.00 82.06 122 LEU A O 1
ATOM 944 N N . ASP A 1 123 ? -23.675 3.637 21.886 1.00 80.19 123 ASP A N 1
ATOM 945 C CA . ASP A 1 123 ? -23.454 5.057 22.127 1.00 80.19 123 ASP A CA 1
ATOM 946 C C . ASP A 1 123 ? -21.958 5.367 22.315 1.00 80.19 123 ASP A C 1
ATOM 948 O O . ASP A 1 123 ? -21.121 4.472 22.427 1.00 80.19 123 ASP A O 1
ATOM 952 N N . ASP A 1 124 ? -21.605 6.654 22.369 1.00 70.75 124 ASP A N 1
ATOM 953 C CA . ASP A 1 124 ? -20.206 7.106 22.435 1.00 70.75 124 ASP A CA 1
ATOM 954 C C . ASP A 1 124 ? -19.472 6.695 23.732 1.00 70.75 124 ASP A C 1
ATOM 956 O O . ASP A 1 124 ? -18.262 6.912 23.844 1.00 70.75 124 ASP A O 1
ATOM 960 N N . THR A 1 125 ? -20.178 6.114 24.714 1.00 79.12 125 THR A N 1
ATOM 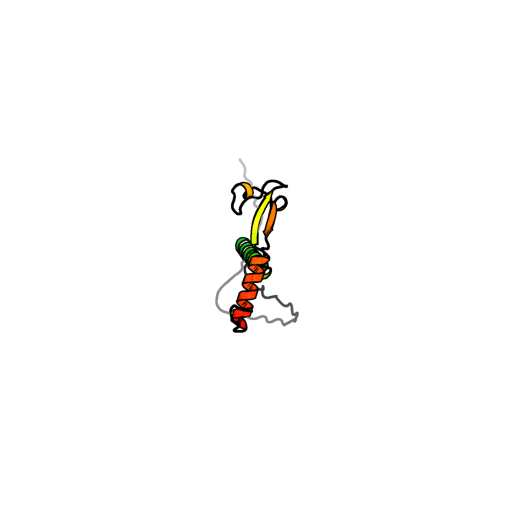961 C CA . THR A 1 125 ? -19.626 5.707 26.019 1.00 79.12 125 THR A CA 1
ATOM 962 C C . THR A 1 125 ? -19.104 4.264 26.080 1.00 79.12 125 THR A C 1
ATOM 964 O O . THR A 1 125 ? -18.520 3.882 27.097 1.00 79.12 125 THR A O 1
ATOM 967 N N . TRP A 1 126 ? -19.268 3.491 25.000 1.00 60.88 126 TRP A N 1
ATOM 968 C CA . TRP A 1 126 ? -18.771 2.115 24.827 1.00 60.88 126 TRP A CA 1
ATOM 969 C C . TRP A 1 126 ? -17.323 2.033 24.313 1.00 60.88 126 TRP A C 1
ATOM 971 O O . TRP A 1 126 ? -16.589 1.136 24.787 1.00 60.88 126 TRP A O 1
#

Foldseek 3Di:
DDDDDDDDDDDDDPDPDDDDDDDDDDDDDDDDDDDPPDDPPPPPDDDPPVVVVVVVVVVVVVVCVVVQKDWQAKDFQPDDGDHPPDPVVVPDDPVRIDTDIDHDVVVVVVVVVVVCCVVVVHDPVD

pLDDT: mean 70.37, std 20.12, range [34.66, 92.19]